Protein AF-A0A7S4AYR9-F1 (afdb_monomer_lite)

Organism: Chrysotila carterae (NCBI:txid13221)

InterPro domains:
  IPR005069 Nucleotide-diphospho-sugar transferase [PF03407] (6-85)

Sequence (115 aa):
PAHQTLWLVRQIYFGRLAALGYNPMLLDADVVLFANPFKMISSELPDYQAYLLNDVTAGNLQINGGTLYLRNADPNGPVVGIWKELERRVFDLLDPHRPFPTKTSGRTRGRPAVG

Secondary structure (DSSP, 8-state):
-HHHHHHHHHHHHHHHHHHTT---EEE-TT---SS-HHHHHHHH-TT-SEEEEE-TTS-TT-EEEEEEEE-S--TTSHHHHHHHHHHHHHHHHH-TTSPP---------PPPPP-

Foldseek 3Di:
DVVVVVLLVVLLVQLVCVLVQDWDWAADPPDDDPDDVVVCCCPPPNPDQKDFDDDVPVHPPHTDSRTITGDRAHSPDPVSVVSVVSNVVVVLCVPPPHPDDDPPPPPPPDDDDDD

Structure (mmCIF, N/CA/C/O backbone):
data_AF-A0A7S4AYR9-F1
#
_entry.id   AF-A0A7S4AYR9-F1
#
loop_
_atom_site.group_PDB
_atom_site.id
_atom_site.type_symbol
_atom_site.label_atom_id
_atom_site.label_alt_id
_atom_site.label_comp_id
_atom_site.label_asym_id
_atom_site.label_entity_id
_atom_site.label_seq_id
_atom_site.pdbx_PDB_ins_code
_atom_site.Cartn_x
_atom_site.Cartn_y
_atom_site.Cartn_z
_atom_site.occupancy
_atom_site.B_iso_or_equiv
_atom_site.auth_seq_id
_atom_site.auth_comp_id
_atom_site.auth_asym_id
_atom_site.auth_atom_id
_atom_site.pdbx_PDB_model_num
ATOM 1 N N . PRO A 1 1 ? 14.307 -9.376 -14.166 1.00 63.22 1 PRO A N 1
ATOM 2 C CA . PRO A 1 1 ? 13.352 -8.732 -15.100 1.00 63.22 1 PRO A CA 1
ATOM 3 C C . PRO A 1 1 ? 11.888 -9.133 -14.847 1.00 63.22 1 PRO A C 1
ATOM 5 O O . PRO A 1 1 ? 11.156 -8.314 -14.315 1.00 63.22 1 PRO A O 1
ATOM 8 N N . ALA A 1 2 ? 11.466 -10.379 -15.117 1.00 72.00 2 ALA A N 1
ATOM 9 C CA . ALA A 1 2 ? 10.054 -10.778 -14.971 1.00 72.00 2 ALA A CA 1
ATOM 10 C C . ALA A 1 2 ? 9.525 -10.700 -13.523 1.00 72.00 2 ALA A C 1
ATOM 12 O O . ALA A 1 2 ? 8.427 -10.203 -13.292 1.00 72.00 2 ALA A O 1
ATOM 13 N N . HIS A 1 3 ? 10.329 -11.115 -12.535 1.00 75.75 3 HIS A N 1
ATOM 14 C CA . HIS A 1 3 ? 9.954 -11.039 -11.116 1.00 75.75 3 HIS A CA 1
ATOM 15 C C . HIS A 1 3 ? 9.724 -9.590 -10.640 1.00 75.75 3 HIS A C 1
ATOM 17 O O . HIS A 1 3 ? 8.777 -9.320 -9.910 1.00 75.75 3 HIS A O 1
ATOM 23 N N . GLN A 1 4 ? 10.551 -8.644 -11.102 1.00 79.44 4 GLN A N 1
ATOM 24 C CA . GLN A 1 4 ? 10.412 -7.214 -10.804 1.00 79.44 4 GLN A CA 1
ATOM 25 C C . GLN A 1 4 ? 9.138 -6.642 -11.426 1.00 79.44 4 GLN A C 1
ATOM 27 O O . GLN A 1 4 ? 8.417 -5.897 -10.772 1.00 79.44 4 GLN A O 1
ATOM 32 N N . THR A 1 5 ? 8.822 -7.026 -12.665 1.00 81.75 5 THR A N 1
ATOM 33 C CA . THR A 1 5 ? 7.584 -6.604 -13.330 1.00 81.75 5 THR A CA 1
ATOM 34 C C . THR A 1 5 ? 6.350 -7.107 -12.586 1.00 81.75 5 THR A C 1
ATOM 36 O O . THR A 1 5 ? 5.440 -6.323 -12.330 1.00 81.75 5 THR A O 1
ATOM 39 N N . LEU A 1 6 ? 6.328 -8.379 -12.177 1.00 84.94 6 LEU A N 1
ATOM 40 C CA . LEU A 1 6 ? 5.219 -8.940 -11.397 1.00 84.94 6 LEU A CA 1
ATOM 41 C C . LEU A 1 6 ? 5.057 -8.238 -10.044 1.00 84.94 6 LEU A C 1
ATOM 43 O O . LEU A 1 6 ? 3.933 -7.938 -9.640 1.00 84.94 6 LEU A O 1
ATOM 47 N N . TRP A 1 7 ? 6.170 -7.916 -9.380 1.00 87.06 7 TRP A N 1
ATOM 48 C CA . TRP A 1 7 ? 6.151 -7.146 -8.140 1.00 87.06 7 TRP A CA 1
ATOM 49 C C . TRP A 1 7 ? 5.524 -5.758 -8.339 1.00 87.06 7 TRP A C 1
ATOM 51 O O . TRP A 1 7 ? 4.644 -5.370 -7.572 1.00 87.06 7 TRP A O 1
ATOM 61 N N . LEU A 1 8 ? 5.897 -5.037 -9.402 1.00 89.06 8 LEU A N 1
ATOM 62 C CA . LEU A 1 8 ? 5.323 -3.721 -9.714 1.00 89.06 8 LEU A CA 1
ATOM 63 C C . LEU A 1 8 ? 3.829 -3.802 -10.044 1.00 89.06 8 LEU A C 1
ATOM 65 O O . LEU A 1 8 ? 3.043 -3.017 -9.517 1.00 89.06 8 LEU A O 1
ATOM 69 N N . VAL A 1 9 ? 3.424 -4.774 -10.868 1.00 89.62 9 VAL A N 1
ATOM 70 C CA . VAL A 1 9 ? 2.011 -5.001 -11.210 1.00 89.62 9 VAL A CA 1
ATOM 7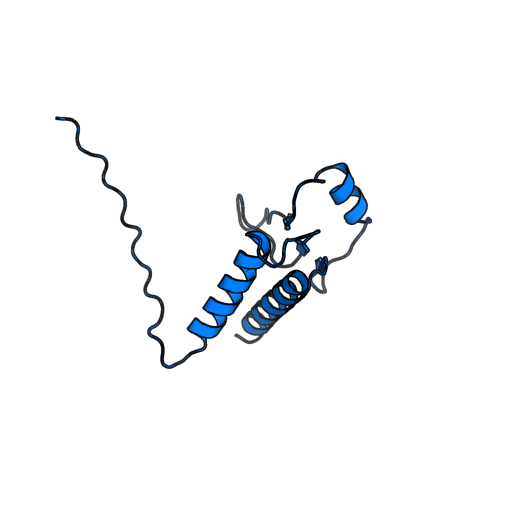1 C C . VAL A 1 9 ? 1.191 -5.243 -9.946 1.00 89.62 9 VAL A C 1
ATOM 73 O O . VAL A 1 9 ? 0.143 -4.627 -9.764 1.00 89.62 9 VAL A O 1
ATOM 76 N N . ARG A 1 10 ? 1.690 -6.075 -9.029 1.00 92.50 10 ARG A N 1
ATOM 77 C CA . ARG A 1 10 ? 1.039 -6.327 -7.741 1.00 92.50 10 ARG A CA 1
ATOM 78 C C . ARG A 1 10 ? 0.846 -5.044 -6.926 1.00 92.50 10 ARG A C 1
ATOM 80 O O . ARG A 1 10 ? -0.246 -4.832 -6.401 1.00 92.50 10 ARG A O 1
ATOM 87 N N . GLN A 1 11 ? 1.864 -4.184 -6.843 1.00 93.06 11 GLN A N 1
ATOM 88 C CA . GLN A 1 11 ? 1.749 -2.899 -6.139 1.00 93.06 11 GLN A CA 1
ATOM 89 C C . GLN A 1 11 ? 0.690 -1.991 -6.779 1.00 93.06 11 GLN A C 1
ATOM 91 O O . GLN A 1 11 ? -0.103 -1.378 -6.067 1.00 93.06 11 GLN A O 1
ATOM 96 N N . ILE A 1 12 ? 0.619 -1.953 -8.112 1.00 94.06 12 ILE A N 1
ATOM 97 C CA . ILE A 1 12 ? -0.406 -1.189 -8.838 1.00 94.06 12 ILE A CA 1
ATOM 98 C C . ILE A 1 12 ? -1.812 -1.710 -8.506 1.00 94.06 12 ILE A C 1
ATOM 100 O O . ILE A 1 12 ? -2.695 -0.923 -8.164 1.00 94.06 12 ILE A O 1
ATOM 104 N N . TYR A 1 13 ? -2.029 -3.028 -8.543 1.00 95.19 13 TYR A N 1
ATOM 105 C CA . TYR A 1 13 ? -3.323 -3.623 -8.186 1.00 95.19 13 TYR A CA 1
ATOM 106 C C . TYR A 1 13 ? -3.738 -3.299 -6.748 1.00 95.19 13 TYR A C 1
ATOM 108 O O . TYR A 1 13 ? -4.882 -2.915 -6.511 1.00 95.19 13 TYR A O 1
ATOM 116 N N . PHE A 1 14 ? -2.807 -3.400 -5.800 1.00 96.38 14 PHE A N 1
ATOM 117 C CA . PHE A 1 14 ? -3.044 -3.043 -4.403 1.00 96.38 14 PHE A CA 1
ATOM 118 C C . PHE A 1 14 ? -3.485 -1.580 -4.245 1.00 96.38 14 PHE A C 1
ATOM 120 O O . PHE A 1 14 ? -4.500 -1.299 -3.607 1.00 96.38 14 PHE A O 1
ATOM 127 N N . GLY A 1 15 ? -2.777 -0.659 -4.904 1.00 96.00 15 GLY A N 1
ATOM 128 C CA . GLY A 1 15 ? -3.127 0.760 -4.931 1.00 96.00 15 GLY A CA 1
ATOM 129 C C . GLY A 1 15 ? -4.506 1.036 -5.528 1.00 96.00 15 GLY A C 1
ATOM 130 O O . GLY A 1 15 ? -5.280 1.815 -4.972 1.00 96.00 15 GLY A O 1
ATOM 131 N N . ARG A 1 16 ? -4.850 0.360 -6.631 1.00 96.19 16 ARG A N 1
ATOM 132 C CA . ARG A 1 16 ? -6.163 0.485 -7.284 1.00 96.19 16 ARG A CA 1
ATOM 133 C C . ARG A 1 16 ? -7.304 -0.025 -6.405 1.00 96.19 16 ARG A C 1
ATOM 135 O O . ARG A 1 16 ? -8.353 0.608 -6.373 1.00 96.19 16 ARG A O 1
ATOM 142 N N . LEU A 1 17 ? -7.108 -1.116 -5.661 1.00 97.75 17 LEU A N 1
ATOM 143 C CA . LEU A 1 17 ? -8.106 -1.599 -4.697 1.00 97.75 17 LEU A CA 1
ATOM 144 C C . LEU A 1 17 ? -8.375 -0.556 -3.607 1.00 97.75 17 LEU A C 1
ATOM 146 O O . LEU A 1 17 ? -9.533 -0.262 -3.317 1.00 97.75 17 LEU A O 1
ATOM 150 N N . ALA A 1 18 ? -7.327 0.059 -3.057 1.00 97.31 18 ALA A N 1
ATOM 151 C CA . ALA A 1 18 ? -7.492 1.138 -2.086 1.00 97.31 18 ALA A CA 1
ATOM 152 C C . ALA A 1 18 ? -8.176 2.373 -2.700 1.00 97.31 18 ALA A C 1
ATOM 154 O O . ALA A 1 18 ? -9.059 2.962 -2.085 1.00 97.31 18 ALA A O 1
ATOM 155 N N . ALA A 1 19 ? -7.846 2.729 -3.947 1.00 96.50 19 ALA A N 1
ATOM 156 C CA . ALA A 1 19 ? -8.510 3.819 -4.666 1.00 96.50 19 ALA A CA 1
ATOM 157 C C . ALA A 1 19 ? -10.006 3.558 -4.935 1.00 96.50 19 ALA A C 1
ATOM 159 O O . ALA A 1 19 ? -10.769 4.508 -5.090 1.00 96.50 19 ALA A O 1
ATOM 160 N N . LEU A 1 20 ? -10.432 2.293 -4.966 1.00 96.75 20 LEU A N 1
ATOM 161 C CA . LEU A 1 20 ? -11.840 1.890 -5.047 1.00 96.75 20 LEU A CA 1
ATOM 162 C C . LEU A 1 20 ? -12.544 1.865 -3.676 1.00 96.75 20 LEU A C 1
ATOM 164 O O . LEU A 1 20 ? -13.722 1.527 -3.609 1.00 96.75 20 LEU A O 1
ATOM 168 N N . GLY A 1 21 ? -11.848 2.220 -2.591 1.00 95.31 21 GLY A N 1
ATOM 169 C CA . GLY A 1 21 ? -12.396 2.258 -1.233 1.00 95.31 21 GLY A CA 1
ATOM 170 C C . GLY A 1 21 ? -12.334 0.926 -0.480 1.00 95.31 21 GLY A C 1
ATOM 171 O O . GLY A 1 21 ? -12.946 0.801 0.579 1.00 95.31 21 GLY A O 1
ATOM 172 N N . TYR A 1 22 ? -11.610 -0.072 -0.995 1.00 97.50 22 TYR A N 1
ATOM 173 C CA . TYR A 1 22 ? -11.356 -1.308 -0.252 1.00 97.50 22 TYR A CA 1
ATOM 174 C C . TYR A 1 22 ? -10.240 -1.124 0.788 1.00 97.50 22 TYR A C 1
ATOM 176 O O . TYR A 1 22 ? -9.416 -0.216 0.688 1.00 97.50 22 TYR A O 1
ATOM 184 N N . ASN A 1 23 ? -10.172 -2.061 1.741 1.00 96.31 23 ASN A N 1
ATOM 185 C CA . ASN A 1 23 ? -9.094 -2.182 2.727 1.00 96.31 23 ASN A CA 1
ATOM 186 C C . ASN A 1 23 ? -8.169 -3.360 2.365 1.00 96.31 23 ASN A C 1
ATOM 188 O O . ASN A 1 23 ? -8.280 -4.430 2.975 1.00 96.31 23 ASN A O 1
ATOM 192 N N . PRO A 1 24 ? -7.328 -3.247 1.318 1.00 96.88 24 PRO A N 1
ATOM 193 C CA . PRO A 1 24 ? -6.546 -4.376 0.841 1.00 96.88 24 PRO A CA 1
ATOM 194 C C . PRO A 1 24 ? -5.428 -4.747 1.820 1.00 96.88 24 PRO A C 1
ATOM 196 O O . PRO A 1 24 ? -4.721 -3.882 2.342 1.00 96.88 24 PRO A O 1
ATOM 199 N N . MET A 1 25 ? -5.224 -6.054 1.997 1.00 95.31 25 MET A N 1
ATOM 200 C CA . MET A 1 25 ? -4.023 -6.638 2.594 1.00 95.31 25 MET A CA 1
ATOM 201 C C . MET A 1 25 ? -3.266 -7.412 1.515 1.00 95.31 25 MET A C 1
ATOM 203 O O . MET A 1 25 ? -3.846 -8.240 0.815 1.00 95.31 25 MET A O 1
ATOM 207 N N . LEU A 1 26 ? -1.976 -7.127 1.383 1.00 95.19 26 LEU A N 1
ATOM 208 C CA . LEU A 1 26 ? -1.051 -7.812 0.491 1.00 95.19 26 LEU A CA 1
ATOM 209 C C . LEU A 1 26 ? -0.122 -8.676 1.331 1.00 95.19 26 LEU A C 1
ATOM 211 O O . LEU A 1 26 ? 0.498 -8.173 2.268 1.00 95.19 26 LEU A O 1
ATOM 215 N N . LEU A 1 27 ? -0.021 -9.948 0.953 1.00 93.75 27 LEU A N 1
ATOM 216 C CA . LEU A 1 27 ? 0.886 -10.934 1.527 1.00 93.75 27 LEU A CA 1
ATOM 217 C C . LEU A 1 27 ? 1.614 -11.640 0.380 1.00 93.75 27 LEU A C 1
ATOM 219 O O . LEU A 1 27 ? 0.982 -11.997 -0.620 1.00 93.75 27 LEU A O 1
ATOM 223 N N . ASP A 1 28 ? 2.922 -11.828 0.512 1.00 91.75 28 ASP A N 1
ATOM 224 C CA . ASP A 1 28 ? 3.665 -12.725 -0.370 1.00 91.75 28 ASP A CA 1
ATOM 225 C C . ASP A 1 28 ? 3.221 -14.181 -0.152 1.00 91.75 28 ASP A C 1
ATOM 227 O O . ASP A 1 28 ? 2.663 -14.547 0.883 1.00 91.75 28 ASP A O 1
ATOM 231 N N . ALA A 1 29 ? 3.435 -15.025 -1.163 1.00 90.88 29 ALA A N 1
ATOM 232 C CA . ALA A 1 29 ? 2.991 -16.421 -1.139 1.00 90.88 29 ALA A CA 1
ATOM 233 C C . ALA A 1 29 ? 3.738 -17.284 -0.104 1.00 90.88 29 ALA A C 1
ATOM 235 O O . ALA A 1 29 ? 3.287 -18.378 0.227 1.00 90.88 29 ALA A O 1
ATOM 236 N N . ASP A 1 30 ? 4.875 -16.801 0.386 1.00 92.06 30 ASP A N 1
ATOM 237 C CA . ASP A 1 30 ? 5.700 -17.401 1.432 1.00 92.06 30 ASP A CA 1
ATOM 238 C C . ASP A 1 30 ? 5.395 -16.843 2.836 1.00 92.06 30 ASP A C 1
ATOM 240 O O . ASP A 1 30 ? 6.050 -17.220 3.809 1.00 92.06 30 ASP A O 1
ATOM 244 N N . VAL A 1 31 ? 4.374 -15.990 2.975 1.00 92.12 31 VAL A N 1
ATOM 245 C CA . VAL A 1 31 ? 3.921 -15.489 4.275 1.00 92.12 31 VAL A CA 1
ATOM 246 C C . VAL A 1 31 ? 2.968 -16.481 4.934 1.00 92.12 31 VAL A C 1
ATOM 248 O O . VAL A 1 31 ? 1.980 -16.926 4.350 1.00 92.12 31 VAL A O 1
ATOM 251 N N . VAL A 1 32 ? 3.220 -16.759 6.213 1.00 93.38 32 VAL A N 1
ATOM 252 C CA . VAL A 1 32 ? 2.333 -17.543 7.078 1.00 93.38 32 VAL A CA 1
ATOM 253 C C . VAL A 1 32 ? 1.836 -16.663 8.220 1.00 93.38 32 VAL A C 1
ATOM 255 O O . VAL A 1 32 ? 2.624 -16.050 8.940 1.00 93.38 32 VAL A O 1
ATOM 258 N N . LEU A 1 33 ? 0.516 -16.608 8.406 1.00 90.81 33 LEU A N 1
ATOM 259 C CA . LEU A 1 33 ? -0.111 -15.885 9.510 1.00 90.81 33 LEU A CA 1
ATOM 260 C C . LEU A 1 33 ? -0.337 -16.822 10.699 1.00 90.81 33 LEU A C 1
ATOM 262 O O . LEU A 1 33 ? -1.136 -17.751 10.623 1.00 90.81 33 LEU A O 1
ATOM 266 N N . PHE A 1 34 ? 0.325 -16.540 11.819 1.00 92.69 34 PHE A N 1
ATOM 267 C CA . PHE A 1 34 ? 0.139 -17.286 13.073 1.00 92.69 34 PHE A CA 1
ATOM 268 C C . PHE A 1 34 ? -0.960 -16.705 13.971 1.00 92.69 34 PHE A C 1
ATOM 270 O O . PHE A 1 34 ? -1.436 -17.368 14.889 1.00 92.69 34 PHE A O 1
ATOM 277 N N . ALA A 1 35 ? -1.363 -15.460 13.723 1.00 89.75 35 ALA A N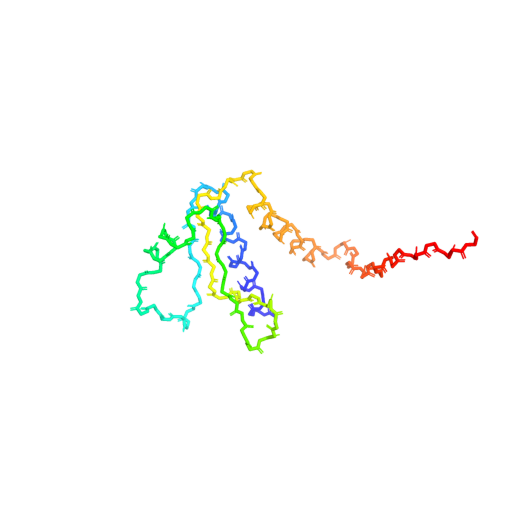 1
ATOM 278 C CA . ALA A 1 35 ? -2.378 -14.749 14.487 1.00 89.75 35 ALA A CA 1
ATOM 279 C C . ALA A 1 35 ? -3.186 -13.833 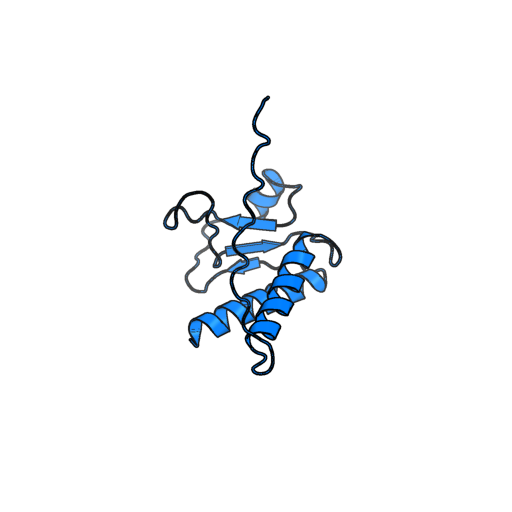13.566 1.00 89.75 35 ALA A C 1
ATOM 281 O O . ALA A 1 35 ? -2.733 -13.484 12.478 1.00 89.75 35 ALA A O 1
ATOM 282 N N . ASN A 1 36 ? -4.373 -13.417 14.016 1.00 90.19 36 ASN A N 1
ATOM 283 C CA . ASN A 1 36 ? -5.183 -12.439 13.296 1.00 90.19 36 ASN A CA 1
ATOM 284 C C . ASN A 1 36 ? -4.537 -11.038 13.398 1.00 90.19 36 ASN A C 1
ATOM 286 O O . ASN A 1 36 ? -4.596 -10.433 14.476 1.00 90.19 36 ASN A O 1
ATOM 290 N N . PRO A 1 37 ? -3.974 -10.487 12.303 1.00 89.25 37 PRO A N 1
ATOM 291 C CA . PRO A 1 37 ? -3.273 -9.205 12.348 1.00 89.25 37 PRO A CA 1
ATOM 292 C C . PRO A 1 37 ? -4.229 -8.026 12.578 1.00 89.25 37 PRO A C 1
ATOM 294 O O . PRO A 1 37 ? -3.841 -7.018 13.166 1.00 89.25 37 PRO A O 1
ATOM 297 N N . PHE A 1 38 ? -5.498 -8.150 12.174 1.00 91.19 38 PHE A N 1
ATOM 298 C CA . PHE A 1 38 ? -6.465 -7.054 12.237 1.00 91.19 38 PHE A CA 1
ATOM 299 C C . PHE A 1 38 ? -6.816 -6.662 13.670 1.00 91.19 38 PHE A C 1
ATOM 301 O O . PHE A 1 38 ? -7.038 -5.483 13.937 1.00 91.19 38 PHE A O 1
ATOM 308 N N . LYS A 1 39 ? -6.818 -7.627 14.600 1.00 89.75 39 LYS A N 1
ATOM 309 C CA . LYS A 1 39 ? -7.090 -7.357 16.017 1.00 89.75 39 LYS A CA 1
ATOM 310 C C . LYS A 1 39 ? -6.029 -6.426 16.601 1.00 89.75 39 LYS A C 1
ATOM 312 O O . LYS A 1 39 ? -6.383 -5.381 17.135 1.00 89.75 39 LYS A O 1
ATOM 317 N N . MET A 1 40 ? -4.756 -6.773 16.416 1.00 86.12 40 MET A N 1
ATOM 318 C CA . MET A 1 40 ? -3.617 -5.971 16.875 1.00 86.12 40 MET A CA 1
ATOM 319 C C . MET A 1 40 ? -3.615 -4.581 16.235 1.00 86.12 40 MET A C 1
ATOM 321 O O . MET A 1 40 ? -3.466 -3.577 16.918 1.00 86.12 40 MET A O 1
ATOM 325 N N . ILE A 1 41 ? -3.844 -4.509 14.923 1.00 91.44 41 ILE A N 1
ATOM 326 C CA . ILE A 1 41 ? -3.905 -3.234 14.201 1.00 91.44 41 ILE A CA 1
ATOM 327 C C . ILE A 1 41 ? -5.016 -2.335 14.757 1.00 91.44 41 ILE A C 1
ATOM 329 O O . ILE A 1 41 ? -4.818 -1.135 14.936 1.00 91.44 41 ILE A O 1
ATOM 333 N N . SER A 1 42 ? -6.184 -2.910 15.045 1.00 90.12 42 SER A N 1
ATOM 334 C CA . SER A 1 42 ? -7.321 -2.149 15.557 1.00 90.12 42 SER A CA 1
ATOM 335 C C . SER A 1 42 ? -7.154 -1.656 16.994 1.00 90.12 42 SER A C 1
ATOM 337 O O . SER A 1 42 ? -7.723 -0.614 17.307 1.00 90.12 42 SER A O 1
ATOM 339 N N . SER A 1 43 ? -6.402 -2.369 17.841 1.00 90.62 43 SER A N 1
ATOM 340 C CA . SER A 1 43 ? -6.198 -1.992 19.243 1.00 90.62 43 SER A CA 1
ATOM 341 C C . SER A 1 43 ? -4.994 -1.079 19.440 1.00 90.62 43 SER A C 1
ATOM 343 O O . SER A 1 43 ? -5.105 -0.081 20.143 1.00 90.62 43 SER A O 1
ATOM 345 N N . GLU A 1 44 ? -3.866 -1.397 18.804 1.00 89.88 44 GLU A N 1
ATOM 346 C CA . GLU A 1 44 ? -2.586 -0.739 19.091 1.00 89.88 44 GLU A CA 1
ATOM 347 C C . GLU A 1 44 ? -2.312 0.459 18.180 1.00 89.88 44 GLU A C 1
ATOM 349 O O . GLU A 1 44 ? -1.585 1.375 18.551 1.00 89.88 44 GLU A O 1
ATOM 354 N N . LEU A 1 45 ? -2.858 0.446 16.961 1.00 90.38 45 LEU A N 1
ATOM 355 C CA . LEU A 1 45 ? -2.541 1.429 15.923 1.00 90.38 45 LEU A CA 1
ATOM 356 C C . LEU A 1 45 ? -3.811 1.907 15.188 1.00 90.38 45 LEU A C 1
ATOM 358 O O . LEU A 1 45 ? -3.862 1.839 13.955 1.00 90.38 45 LEU A O 1
ATOM 362 N N . PRO A 1 46 ? -4.858 2.368 15.899 1.00 90.06 46 PRO A N 1
ATOM 363 C CA . PRO A 1 46 ? -6.182 2.592 15.314 1.00 90.06 46 PRO A CA 1
ATOM 364 C C . PRO A 1 46 ? -6.235 3.711 14.265 1.00 90.06 46 PRO A C 1
ATOM 366 O O . PRO A 1 46 ? -7.019 3.596 13.323 1.00 90.06 46 PRO A O 1
ATOM 369 N N . ASP A 1 47 ? -5.397 4.741 14.401 1.00 92.38 47 ASP A N 1
ATOM 370 C CA . ASP A 1 47 ? -5.503 5.995 13.636 1.00 92.38 47 ASP A CA 1
ATOM 371 C C . ASP A 1 47 ? -4.619 6.042 12.379 1.00 92.38 47 ASP A C 1
ATOM 373 O O . ASP A 1 47 ? -4.545 7.058 11.685 1.00 92.38 47 ASP A O 1
ATOM 377 N N . TYR A 1 48 ? -3.941 4.939 12.060 1.00 93.69 48 TYR A N 1
ATOM 378 C CA . TYR A 1 48 ? -3.120 4.830 10.860 1.00 93.69 48 TYR A CA 1
ATOM 379 C C . TYR A 1 48 ? -3.929 4.281 9.681 1.00 93.69 48 TYR A C 1
ATOM 381 O O . TYR A 1 48 ? -4.783 3.410 9.820 1.00 93.69 48 TYR A O 1
ATOM 389 N N . GLN A 1 49 ? -3.624 4.772 8.480 1.00 95.12 49 GLN A N 1
ATOM 390 C CA . GLN A 1 49 ? -4.245 4.296 7.238 1.00 95.12 49 GLN A CA 1
ATOM 391 C C . GLN A 1 49 ? -3.355 3.325 6.454 1.00 95.12 49 GLN A C 1
ATOM 393 O O . GLN A 1 49 ? -3.846 2.632 5.565 1.00 95.12 49 GLN A O 1
ATOM 398 N N . ALA A 1 50 ? -2.058 3.270 6.768 1.00 94.81 50 ALA A N 1
ATOM 399 C CA . ALA A 1 50 ? -1.081 2.427 6.094 1.00 94.81 50 ALA A CA 1
ATOM 400 C C . ALA A 1 50 ? -0.209 1.692 7.111 1.00 94.81 50 ALA A C 1
ATOM 402 O O . ALA A 1 50 ? 0.371 2.308 8.004 1.00 94.81 50 ALA A O 1
ATOM 403 N N . TYR A 1 51 ? -0.096 0.379 6.934 1.00 94.06 51 TYR A N 1
ATOM 404 C CA . TYR A 1 51 ? 0.649 -0.515 7.808 1.00 94.06 51 TYR A CA 1
ATOM 405 C C . TYR A 1 51 ? 1.654 -1.296 6.973 1.00 94.06 51 TYR A C 1
ATOM 407 O O . TYR A 1 51 ? 1.289 -1.996 6.025 1.00 94.06 51 TYR A O 1
ATOM 415 N N . LEU A 1 52 ? 2.925 -1.148 7.334 1.00 91.44 52 LEU A N 1
ATOM 416 C CA . LEU A 1 52 ? 4.062 -1.785 6.688 1.00 91.44 52 LEU A CA 1
ATOM 417 C C . LEU A 1 52 ? 4.935 -2.412 7.770 1.00 91.44 52 LEU A C 1
ATOM 419 O O . LEU A 1 52 ? 5.045 -1.865 8.869 1.00 91.44 52 LEU A O 1
ATOM 423 N N . LEU A 1 53 ? 5.567 -3.540 7.458 1.00 89.12 53 LEU A N 1
ATOM 424 C CA . LEU A 1 53 ? 6.524 -4.163 8.367 1.00 89.12 53 LEU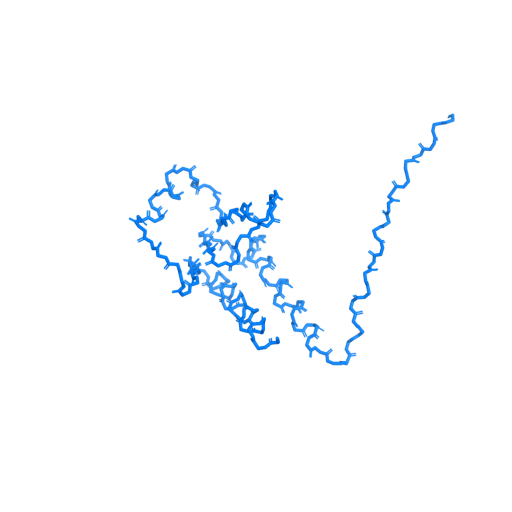 A CA 1
ATOM 425 C C . LEU A 1 53 ? 7.938 -3.671 8.068 1.00 89.12 53 LEU A C 1
ATOM 427 O O . LEU A 1 53 ? 8.341 -3.583 6.908 1.00 89.12 53 LEU A O 1
ATOM 431 N N . ASN A 1 54 ? 8.688 -3.358 9.124 1.00 87.06 54 ASN A N 1
ATOM 432 C CA . ASN A 1 54 ? 10.098 -3.007 9.011 1.00 87.06 54 ASN A CA 1
ATOM 433 C C . ASN A 1 54 ? 10.917 -4.244 8.608 1.00 87.06 54 ASN A C 1
ATOM 435 O O . ASN A 1 54 ? 10.799 -5.300 9.229 1.00 87.06 54 ASN A O 1
ATOM 439 N N . ASP A 1 55 ? 11.771 -4.095 7.602 1.00 85.31 55 ASP A N 1
ATOM 440 C CA . ASP A 1 55 ? 12.735 -5.103 7.180 1.00 85.31 55 ASP A CA 1
ATOM 441 C C . ASP A 1 55 ? 14.056 -4.904 7.929 1.00 85.31 55 ASP A C 1
ATOM 443 O O . ASP A 1 55 ? 14.924 -4.129 7.531 1.00 85.31 55 ASP A O 1
ATOM 447 N N . VAL A 1 56 ? 14.213 -5.639 9.030 1.00 82.50 56 VAL A N 1
ATOM 448 C CA . VAL A 1 56 ? 15.426 -5.600 9.862 1.00 82.50 56 VAL A CA 1
ATOM 449 C C . VAL A 1 56 ? 16.660 -6.188 9.170 1.00 82.50 56 VAL A C 1
ATOM 451 O O . VAL A 1 56 ? 17.773 -5.984 9.650 1.00 82.50 56 VAL A O 1
ATOM 454 N N . THR A 1 57 ? 16.491 -6.903 8.054 1.00 82.69 57 THR A N 1
ATOM 455 C CA . THR A 1 57 ? 17.599 -7.508 7.298 1.00 82.69 57 THR A CA 1
ATOM 456 C C . THR A 1 57 ? 18.170 -6.563 6.242 1.00 82.69 57 THR A C 1
ATOM 458 O O . THR A 1 57 ? 19.347 -6.666 5.899 1.00 82.69 57 THR A O 1
ATOM 461 N N . ALA A 1 58 ? 17.372 -5.597 5.777 1.00 77.31 58 ALA A N 1
ATOM 462 C CA . ALA A 1 58 ? 17.771 -4.590 4.793 1.00 77.31 58 ALA A CA 1
ATOM 463 C C . ALA A 1 58 ? 18.335 -3.294 5.421 1.00 77.31 58 ALA A C 1
ATOM 465 O O . ALA A 1 58 ? 18.795 -2.403 4.702 1.00 77.31 58 ALA A O 1
ATOM 466 N N . GLY A 1 59 ? 18.330 -3.186 6.754 1.00 73.44 59 GLY A N 1
ATOM 467 C CA . GLY A 1 59 ? 18.857 -2.052 7.519 1.00 73.44 59 GLY A CA 1
ATOM 468 C C . GLY A 1 59 ? 17.775 -1.237 8.233 1.00 73.44 59 GLY A C 1
ATOM 469 O O . GLY A 1 59 ? 16.600 -1.590 8.250 1.00 73.44 59 GLY A O 1
ATOM 470 N N . ASN A 1 60 ? 18.171 -0.125 8.857 1.00 69.38 60 ASN A N 1
ATOM 471 C CA . ASN A 1 60 ? 17.233 0.704 9.616 1.00 69.38 60 ASN A CA 1
ATOM 472 C C . ASN A 1 60 ? 16.232 1.408 8.688 1.00 69.38 60 ASN A C 1
ATOM 474 O O . ASN A 1 60 ? 16.633 2.040 7.711 1.00 69.38 60 ASN A O 1
ATOM 478 N N . LEU A 1 61 ? 14.947 1.362 9.063 1.00 72.19 61 LEU A N 1
ATOM 479 C CA . LEU A 1 61 ? 13.828 2.036 8.388 1.00 72.19 61 LEU A CA 1
ATOM 480 C C . LEU A 1 61 ? 13.517 1.521 6.973 1.00 72.19 61 LEU A C 1
ATOM 482 O O . LEU A 1 61 ? 12.845 2.212 6.205 1.00 72.19 61 LEU A O 1
ATOM 486 N N . GLN A 1 62 ? 13.987 0.326 6.615 1.00 84.00 62 GLN A N 1
ATOM 487 C CA . GLN A 1 62 ? 13.556 -0.330 5.384 1.00 84.00 62 GLN A CA 1
ATOM 488 C C . GLN A 1 62 ? 12.203 -1.001 5.591 1.00 84.00 62 GLN A C 1
ATOM 490 O O . GLN A 1 62 ? 11.894 -1.486 6.674 1.00 84.00 62 GLN A O 1
ATOM 495 N N . ILE A 1 63 ? 11.385 -1.034 4.545 1.00 87.38 63 ILE A N 1
ATOM 496 C CA . ILE A 1 63 ? 10.062 -1.660 4.579 1.00 87.38 63 ILE A CA 1
ATOM 497 C C . ILE A 1 63 ? 10.077 -2.963 3.786 1.00 87.38 63 ILE A C 1
ATOM 499 O O . ILE A 1 63 ? 10.624 -3.026 2.684 1.00 87.38 63 ILE A O 1
ATOM 503 N N . ASN A 1 64 ? 9.433 -3.997 4.319 1.00 86.62 64 ASN A N 1
ATOM 504 C CA . ASN A 1 64 ? 9.215 -5.234 3.588 1.00 86.62 64 ASN A CA 1
ATOM 505 C C . ASN A 1 64 ? 8.035 -5.055 2.616 1.00 86.62 64 ASN A C 1
ATOM 507 O O . ASN A 1 64 ? 6.900 -4.807 3.021 1.00 86.62 64 ASN A O 1
ATOM 511 N N . GLY A 1 65 ? 8.296 -5.193 1.314 1.00 84.00 65 GLY A N 1
ATOM 512 C CA . GLY A 1 65 ? 7.277 -5.060 0.263 1.00 84.00 65 GLY A CA 1
ATOM 513 C C . GLY A 1 65 ? 6.367 -6.283 0.077 1.00 84.00 65 GLY A C 1
ATOM 514 O O . GLY A 1 65 ? 5.555 -6.293 -0.857 1.00 84.00 65 GLY A O 1
ATOM 515 N N . GLY A 1 66 ? 6.540 -7.310 0.909 1.00 87.94 66 GLY A N 1
ATOM 516 C CA . GLY A 1 66 ? 5.779 -8.557 0.923 1.00 87.94 66 GLY A CA 1
ATOM 517 C C . GLY A 1 66 ? 4.667 -8.600 1.967 1.00 87.94 66 GLY A C 1
ATOM 518 O O . GLY A 1 66 ? 3.883 -9.542 1.984 1.00 87.94 66 GLY A O 1
ATOM 519 N N . THR A 1 67 ? 4.557 -7.592 2.836 1.00 91.69 67 THR A N 1
ATOM 520 C CA . THR A 1 67 ? 3.428 -7.446 3.767 1.00 91.69 67 THR A CA 1
ATOM 521 C C . THR A 1 67 ? 3.008 -5.987 3.875 1.00 91.69 67 THR A C 1
ATOM 523 O O . THR A 1 67 ? 3.756 -5.148 4.378 1.00 91.69 67 THR A O 1
ATOM 526 N N . LEU A 1 68 ? 1.796 -5.682 3.406 1.00 94.81 68 LEU A N 1
ATOM 527 C CA . LEU A 1 68 ? 1.225 -4.333 3.409 1.00 94.81 68 LEU A CA 1
ATOM 528 C C . LEU A 1 68 ? -0.265 -4.402 3.740 1.00 94.81 68 LEU A C 1
ATOM 530 O O . LEU A 1 68 ? -0.968 -5.301 3.278 1.00 94.81 68 LEU A O 1
ATOM 534 N N . TYR A 1 69 ? -0.775 -3.424 4.479 1.00 95.88 69 TYR A N 1
ATOM 535 C CA . TYR A 1 69 ? -2.210 -3.272 4.700 1.00 95.88 69 TYR A CA 1
ATOM 536 C C . TYR A 1 69 ? -2.610 -1.802 4.648 1.00 95.88 69 TYR A C 1
ATOM 538 O O . TYR A 1 69 ? -1.968 -0.961 5.278 1.00 95.88 69 TYR A O 1
ATOM 546 N N . LEU A 1 70 ? -3.672 -1.499 3.901 1.00 96.31 70 LEU A N 1
ATOM 547 C CA . LEU A 1 70 ? -4.301 -0.181 3.892 1.00 96.31 70 LEU A CA 1
ATOM 548 C C . LEU A 1 70 ? -5.682 -0.276 4.530 1.00 96.31 70 LEU A C 1
ATOM 550 O O . LEU A 1 70 ? -6.492 -1.121 4.150 1.00 96.31 70 LEU A O 1
ATOM 554 N N . ARG A 1 71 ? -5.950 0.603 5.497 1.00 95.69 71 ARG A N 1
ATOM 555 C CA . ARG A 1 71 ? -7.205 0.644 6.252 1.00 95.69 71 ARG A CA 1
ATOM 556 C C . ARG A 1 71 ? -7.858 2.000 6.103 1.00 95.69 71 ARG A C 1
ATOM 558 O O . ARG A 1 71 ? -7.258 3.005 6.470 1.00 95.69 71 ARG A O 1
ATOM 565 N N . ASN A 1 72 ? -9.106 2.010 5.648 1.00 95.69 72 ASN A N 1
ATOM 566 C CA . ASN A 1 72 ? -9.934 3.202 5.500 1.00 95.69 72 ASN A CA 1
ATOM 567 C C . ASN A 1 72 ? -9.151 4.349 4.842 1.00 95.69 72 ASN A C 1
ATOM 569 O O . ASN A 1 72 ? -9.231 5.500 5.274 1.00 95.69 72 ASN A O 1
ATOM 573 N N . ALA A 1 73 ? -8.316 4.008 3.856 1.00 96.31 73 ALA A N 1
ATOM 574 C CA . ALA A 1 73 ? -7.493 4.976 3.162 1.00 96.31 73 ALA A CA 1
ATOM 575 C C . ALA A 1 73 ? -8.408 5.805 2.261 1.00 96.31 73 ALA A C 1
ATOM 577 O O . ALA A 1 73 ? -9.119 5.253 1.425 1.00 96.31 73 ALA A O 1
ATOM 578 N N . ASP A 1 74 ? -8.404 7.124 2.448 1.00 95.88 74 ASP A N 1
ATOM 579 C CA . ASP A 1 74 ? -9.178 8.024 1.596 1.00 95.88 74 ASP A CA 1
ATOM 580 C C . ASP A 1 74 ? -8.691 7.875 0.137 1.00 95.88 74 ASP A C 1
ATOM 582 O O . ASP A 1 74 ? -7.495 8.067 -0.116 1.00 95.88 74 ASP A O 1
ATOM 586 N N . PRO A 1 75 ? -9.577 7.559 -0.832 1.00 94.88 75 PRO A N 1
ATOM 587 C CA . PRO A 1 75 ? -9.237 7.480 -2.255 1.00 94.88 75 PRO A CA 1
ATOM 588 C C . PRO A 1 75 ? -8.522 8.718 -2.817 1.00 94.88 75 PRO A C 1
ATOM 590 O O . PRO A 1 75 ? -7.756 8.614 -3.787 1.00 94.88 75 PRO A O 1
ATOM 593 N N . ASN A 1 76 ? -8.761 9.887 -2.224 1.00 94.38 76 ASN A N 1
ATOM 594 C CA . ASN A 1 76 ? -8.133 11.165 -2.567 1.00 94.38 76 ASN A CA 1
ATOM 595 C C . ASN A 1 76 ? -7.079 11.606 -1.541 1.00 94.38 76 ASN A C 1
ATOM 597 O O . ASN A 1 76 ? -6.457 12.655 -1.703 1.00 94.38 76 ASN A O 1
ATOM 601 N N . GLY A 1 77 ? -6.860 10.797 -0.507 1.00 96.06 77 GLY A N 1
ATOM 602 C CA . GLY A 1 77 ? -5.910 11.057 0.554 1.00 96.06 77 GLY A CA 1
ATOM 603 C C . GLY A 1 77 ? -4.458 10.767 0.169 1.00 96.06 77 GLY A C 1
ATOM 604 O O . GLY A 1 77 ? -4.162 10.146 -0.861 1.00 96.06 77 GLY A O 1
ATOM 605 N N . PRO A 1 78 ? -3.519 11.175 1.038 1.00 96.25 78 PRO A N 1
ATOM 606 C CA . PRO A 1 78 ? -2.087 11.067 0.775 1.00 96.25 78 PRO A CA 1
ATOM 607 C C . PRO A 1 78 ? -1.612 9.617 0.643 1.00 96.25 78 PRO A C 1
ATOM 609 O O . PRO A 1 78 ? -0.728 9.342 -0.162 1.00 96.25 78 PRO A O 1
ATOM 612 N N . VAL A 1 79 ? -2.220 8.680 1.381 1.00 95.56 79 VAL A N 1
ATOM 613 C CA . VAL A 1 79 ? -1.865 7.255 1.321 1.00 95.56 79 VAL A CA 1
ATOM 614 C C . VAL A 1 79 ? -2.112 6.697 -0.076 1.00 95.56 79 VAL A C 1
ATOM 616 O O . VAL A 1 79 ? -1.176 6.221 -0.706 1.00 95.56 79 VAL A O 1
ATOM 619 N N . VAL A 1 80 ? -3.329 6.821 -0.613 1.00 96.75 80 VAL A N 1
ATOM 620 C CA . VAL A 1 80 ? -3.638 6.358 -1.978 1.00 96.75 80 VAL A CA 1
ATOM 621 C C . VAL A 1 80 ? -2.840 7.146 -3.024 1.00 96.75 80 VAL A C 1
ATOM 623 O O . VAL A 1 80 ? -2.413 6.582 -4.034 1.00 96.75 80 VAL A O 1
ATOM 626 N N . GLY A 1 81 ? -2.562 8.428 -2.762 1.00 97.06 81 GLY A N 1
ATOM 627 C CA . GLY A 1 81 ? -1.694 9.267 -3.592 1.00 97.06 81 GLY A CA 1
ATOM 628 C C . GLY A 1 81 ? -0.300 8.675 -3.838 1.00 97.06 81 GLY A C 1
ATOM 629 O O . GLY A 1 81 ? 0.203 8.769 -4.958 1.00 97.06 81 GLY A O 1
ATOM 630 N N . ILE A 1 82 ? 0.295 8.000 -2.848 1.00 95.25 82 ILE A N 1
ATOM 631 C CA . ILE A 1 82 ? 1.603 7.336 -2.998 1.00 95.25 82 ILE A CA 1
ATOM 632 C C . ILE A 1 82 ? 1.544 6.244 -4.072 1.00 95.25 82 ILE A C 1
ATOM 634 O O . ILE A 1 82 ? 2.415 6.191 -4.941 1.00 95.25 82 ILE A O 1
ATOM 638 N N . TRP A 1 83 ? 0.512 5.396 -4.055 1.00 95.12 83 TRP A N 1
ATOM 639 C CA . TRP A 1 83 ? 0.374 4.330 -5.052 1.00 95.12 83 TRP A CA 1
ATOM 640 C C . TRP A 1 83 ? 0.012 4.861 -6.437 1.00 95.12 83 TRP A C 1
ATOM 642 O O . TRP A 1 83 ? 0.526 4.342 -7.426 1.00 95.12 83 TRP A O 1
ATOM 652 N N . LYS A 1 84 ? -0.799 5.924 -6.522 1.00 94.44 84 LYS A N 1
ATOM 653 C CA . LYS A 1 84 ? -1.068 6.619 -7.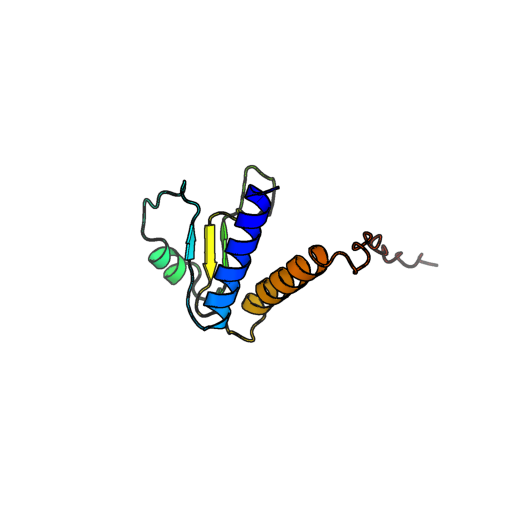794 1.00 94.44 84 LYS A CA 1
ATOM 654 C C . LYS A 1 84 ? 0.226 7.150 -8.421 1.00 94.44 84 LYS A C 1
ATOM 656 O O . LYS A 1 84 ? 0.446 6.997 -9.620 1.00 94.44 84 LYS A O 1
ATOM 661 N N . GLU A 1 85 ? 1.107 7.731 -7.610 1.00 95.06 85 GLU A N 1
ATOM 662 C CA . GLU A 1 85 ? 2.400 8.232 -8.079 1.00 95.06 85 GLU A CA 1
ATOM 663 C C . GLU A 1 85 ? 3.367 7.098 -8.452 1.00 95.06 85 GLU A C 1
ATOM 665 O O . GLU A 1 85 ? 4.088 7.214 -9.445 1.00 95.06 85 GLU A O 1
ATOM 670 N N . LEU A 1 86 ? 3.365 5.986 -7.706 1.00 92.56 86 LEU A N 1
ATOM 671 C CA . LEU A 1 86 ? 4.112 4.779 -8.071 1.00 92.56 86 LEU A CA 1
ATOM 672 C C . LEU A 1 86 ? 3.669 4.264 -9.441 1.00 92.56 86 LEU A C 1
ATOM 674 O O . LEU A 1 86 ? 4.512 4.075 -10.314 1.00 92.56 86 LEU A O 1
ATOM 678 N N . GLU A 1 87 ? 2.365 4.080 -9.645 1.00 93.00 87 GLU A N 1
ATOM 679 C CA . GLU A 1 87 ? 1.798 3.609 -10.909 1.00 93.00 87 GLU A CA 1
ATOM 680 C C . GLU A 1 87 ? 2.210 4.521 -12.070 1.00 93.00 87 GLU A C 1
ATOM 682 O O . GLU A 1 87 ? 2.762 4.048 -13.066 1.00 93.00 87 GLU A O 1
ATOM 687 N N . ARG A 1 88 ? 2.036 5.837 -11.902 1.00 92.19 88 ARG A N 1
ATOM 688 C CA . ARG A 1 88 ? 2.439 6.840 -12.892 1.00 92.19 88 ARG A CA 1
ATOM 689 C C . ARG A 1 88 ? 3.922 6.715 -13.256 1.00 92.19 88 ARG A C 1
ATOM 691 O O . ARG A 1 88 ? 4.259 6.672 -14.433 1.00 92.19 88 ARG A O 1
ATOM 698 N N . ARG A 1 89 ? 4.815 6.615 -12.263 1.00 88.81 89 ARG A N 1
ATOM 699 C CA . ARG A 1 89 ? 6.269 6.488 -12.490 1.00 88.81 89 ARG A CA 1
ATOM 700 C C . ARG A 1 89 ? 6.662 5.174 -13.150 1.00 88.81 89 ARG A C 1
ATOM 702 O O . ARG A 1 89 ? 7.601 5.158 -13.938 1.00 88.81 89 ARG A O 1
ATOM 709 N N . VAL A 1 90 ? 5.979 4.079 -12.825 1.00 87.69 90 VAL A N 1
ATOM 710 C CA . VAL A 1 90 ? 6.226 2.785 -13.468 1.00 87.69 90 VAL A CA 1
ATOM 711 C C . VAL A 1 90 ? 5.892 2.871 -14.951 1.00 87.69 90 VAL A C 1
ATOM 713 O O . VAL A 1 90 ? 6.722 2.489 -15.769 1.00 87.69 90 VAL A O 1
ATOM 716 N N . PHE A 1 91 ? 4.732 3.424 -15.309 1.00 84.69 91 PHE A N 1
ATOM 717 C CA . PHE A 1 91 ? 4.375 3.607 -16.716 1.00 84.69 91 PHE A CA 1
ATOM 718 C C . PHE A 1 91 ? 5.299 4.594 -17.435 1.00 84.69 91 PHE A C 1
ATOM 720 O O . PHE A 1 91 ? 5.699 4.318 -18.560 1.00 84.69 91 PHE A O 1
ATOM 727 N N . ASP A 1 92 ? 5.722 5.673 -16.772 1.00 84.00 92 ASP A N 1
ATOM 728 C CA . ASP A 1 92 ? 6.709 6.609 -17.325 1.00 84.00 92 ASP A CA 1
ATOM 729 C C . ASP A 1 92 ? 8.049 5.933 -17.669 1.00 84.00 92 ASP A C 1
ATOM 731 O O . ASP A 1 92 ? 8.689 6.317 -18.641 1.00 84.00 92 ASP A O 1
ATOM 735 N N . LEU A 1 93 ? 8.495 4.957 -16.870 1.00 77.62 93 LEU A N 1
ATOM 736 C CA . LEU A 1 93 ? 9.738 4.209 -17.115 1.00 77.62 93 LEU A CA 1
ATOM 737 C C . LEU A 1 93 ? 9.596 3.151 -18.211 1.00 77.62 93 LEU A C 1
ATOM 739 O O . LEU A 1 93 ? 10.594 2.740 -18.802 1.00 77.62 93 LEU A O 1
ATOM 743 N N . LEU A 1 94 ? 8.374 2.672 -18.437 1.00 76.12 94 LEU A N 1
ATOM 744 C CA . LEU A 1 94 ? 8.062 1.717 -19.495 1.00 76.12 94 LEU A CA 1
ATOM 745 C C . LEU A 1 94 ? 7.809 2.406 -20.841 1.00 76.12 94 LEU A C 1
ATOM 747 O O . LEU A 1 94 ? 7.774 1.713 -21.854 1.00 76.12 94 LEU A O 1
ATOM 751 N N . ASP A 1 95 ? 7.651 3.732 -20.860 1.00 75.44 95 ASP A N 1
ATOM 752 C CA . ASP A 1 95 ? 7.538 4.530 -22.079 1.00 75.44 95 ASP A CA 1
ATOM 753 C C . ASP A 1 95 ? 8.919 4.680 -22.753 1.00 75.44 95 ASP A C 1
ATOM 755 O O . ASP A 1 95 ? 9.770 5.432 -22.267 1.00 75.44 95 ASP A O 1
ATOM 759 N N . PRO A 1 96 ? 9.169 4.001 -23.892 1.00 64.06 96 PRO A N 1
ATOM 760 C CA . PRO A 1 96 ? 10.462 4.041 -24.569 1.00 64.06 96 PRO A CA 1
ATO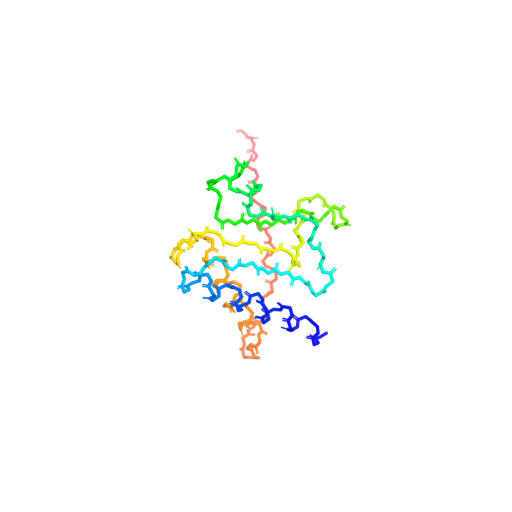M 761 C C . PRO A 1 96 ? 10.760 5.404 -25.213 1.00 64.06 96 PRO A C 1
ATOM 763 O O . PRO A 1 96 ? 11.886 5.636 -25.654 1.00 64.06 96 PRO A O 1
ATOM 766 N N . HIS A 1 97 ? 9.773 6.301 -25.293 1.00 67.75 97 HIS A N 1
ATOM 767 C CA . HIS A 1 97 ? 9.918 7.623 -25.898 1.00 67.75 97 HIS A CA 1
ATOM 768 C C . HIS A 1 97 ? 10.275 8.713 -24.884 1.00 67.75 97 HIS A C 1
ATOM 770 O O . HIS A 1 97 ? 10.566 9.847 -25.277 1.00 67.75 97 HIS A O 1
ATOM 776 N N . ARG A 1 98 ? 10.286 8.392 -23.585 1.00 61.03 98 ARG A N 1
ATOM 777 C CA . ARG A 1 98 ? 10.553 9.363 -22.527 1.00 61.03 98 ARG A CA 1
ATOM 778 C C . ARG A 1 98 ? 12.015 9.294 -22.071 1.00 61.03 98 ARG A C 1
ATOM 780 O O . ARG A 1 98 ? 12.535 8.203 -21.844 1.00 61.03 98 ARG A O 1
ATOM 787 N N . PRO A 1 99 ? 12.715 10.436 -21.915 1.00 61.66 99 PRO A N 1
ATOM 788 C CA . PRO A 1 99 ? 14.084 10.422 -21.412 1.00 61.66 99 PRO A CA 1
ATOM 789 C C . PRO A 1 99 ? 14.128 9.822 -20.001 1.00 61.66 99 PRO A C 1
ATOM 791 O O . PRO A 1 99 ? 13.354 10.217 -19.125 1.00 61.66 99 PRO A O 1
ATOM 794 N N . PHE A 1 100 ? 15.042 8.867 -19.789 1.00 51.69 100 PHE A N 1
ATOM 795 C CA . PHE A 1 100 ? 15.218 8.191 -18.503 1.00 51.69 100 PHE A CA 1
ATOM 796 C C . PHE A 1 100 ? 15.481 9.232 -17.402 1.00 51.69 100 PHE A C 1
ATOM 798 O O . PHE A 1 100 ? 16.299 10.131 -17.627 1.00 51.69 100 PHE A O 1
ATOM 805 N N . PRO A 1 101 ? 14.849 9.142 -16.215 1.00 57.19 101 PRO A N 1
ATOM 806 C CA . PRO A 1 101 ? 15.085 10.103 -15.147 1.00 57.19 101 PRO A CA 1
ATOM 807 C C . PRO A 1 101 ? 16.557 10.073 -14.719 1.00 57.19 101 PRO A C 1
ATOM 809 O O . PRO A 1 101 ? 17.000 9.186 -13.987 1.00 57.19 101 PRO A O 1
ATOM 812 N N . THR A 1 102 ? 17.345 11.046 -15.169 1.00 51.34 102 THR A N 1
ATOM 813 C CA . THR A 1 102 ? 18.697 11.261 -14.657 1.00 51.34 102 THR A CA 1
ATOM 814 C C . THR A 1 102 ? 18.571 11.776 -13.235 1.00 51.34 102 THR A C 1
ATOM 816 O O . THR A 1 102 ? 17.877 12.769 -13.011 1.00 51.34 102 THR A O 1
ATOM 819 N N . LYS A 1 103 ? 19.222 11.104 -12.272 1.00 50.47 103 LYS A N 1
ATOM 820 C CA . LYS A 1 103 ? 19.304 11.554 -10.875 1.00 50.47 103 LYS A CA 1
ATOM 821 C C . LYS A 1 103 ? 19.579 13.058 -10.854 1.00 50.47 103 LYS A C 1
ATOM 823 O O . LYS A 1 103 ? 20.685 13.484 -11.175 1.00 50.47 103 LYS A O 1
ATOM 828 N N . THR A 1 104 ? 18.601 13.861 -10.448 1.00 50.31 104 THR A N 1
ATOM 829 C CA . THR A 1 104 ? 18.873 15.230 -10.023 1.00 50.31 104 THR A CA 1
ATOM 830 C C . THR A 1 104 ? 19.778 15.107 -8.811 1.00 50.31 104 THR A C 1
ATOM 832 O O . THR A 1 104 ? 19.328 14.663 -7.753 1.00 50.31 104 THR A O 1
ATOM 835 N N . SER A 1 105 ? 21.063 15.424 -8.976 1.00 47.91 105 SER A N 1
ATOM 836 C CA . SER A 1 105 ? 21.977 15.613 -7.855 1.00 47.91 105 SER A CA 1
ATOM 837 C C . SER A 1 105 ? 21.268 16.521 -6.860 1.00 47.91 105 SER A C 1
ATOM 839 O O . SER A 1 105 ? 20.920 17.654 -7.205 1.00 47.91 105 SER A O 1
ATOM 841 N N . GLY A 1 106 ? 20.971 15.994 -5.670 1.00 43.91 106 GLY A N 1
ATOM 842 C CA . GLY A 1 106 ? 20.342 16.761 -4.610 1.00 43.91 106 GLY A CA 1
ATOM 843 C C . GLY A 1 106 ? 21.140 18.041 -4.430 1.00 43.91 106 GLY A C 1
ATOM 844 O O . GLY A 1 106 ? 22.325 17.996 -4.115 1.00 43.91 106 GLY A O 1
ATOM 845 N N . ARG A 1 107 ? 20.510 19.181 -4.711 1.00 43.19 107 ARG A N 1
ATOM 846 C CA . ARG A 1 107 ? 21.095 20.492 -4.470 1.00 43.19 107 ARG A CA 1
ATOM 847 C C . ARG A 1 107 ? 21.210 20.614 -2.954 1.00 43.19 107 ARG A C 1
ATOM 849 O O . ARG A 1 107 ? 20.240 20.966 -2.287 1.00 43.19 107 ARG A O 1
ATOM 856 N N . THR A 1 108 ? 22.361 20.244 -2.401 1.00 45.09 108 THR A N 1
ATOM 857 C CA . THR A 1 108 ? 22.736 20.556 -1.025 1.00 45.09 108 THR A CA 1
ATOM 858 C C . THR A 1 108 ? 22.581 22.064 -0.886 1.00 45.09 108 THR A C 1
ATOM 860 O O . THR A 1 108 ? 23.319 22.834 -1.500 1.00 45.09 108 THR A O 1
ATOM 863 N N . ARG A 1 109 ? 21.551 22.508 -0.154 1.00 44.97 109 ARG A N 1
ATOM 864 C CA . ARG A 1 109 ? 21.426 23.911 0.245 1.00 44.97 109 ARG A CA 1
ATOM 865 C C . ARG A 1 109 ? 22.679 24.236 1.052 1.00 44.97 109 ARG A C 1
ATOM 867 O O . ARG A 1 109 ? 22.822 23.767 2.178 1.00 44.97 109 ARG A O 1
ATOM 874 N N . GLY A 1 110 ? 23.598 24.983 0.447 1.00 41.31 110 GLY A N 1
ATOM 875 C CA . GLY A 1 110 ? 24.735 25.551 1.151 1.00 41.31 110 GLY A CA 1
ATOM 876 C C . GLY A 1 110 ? 24.223 26.373 2.330 1.00 41.31 110 GLY A C 1
ATOM 877 O O . GLY A 1 110 ? 23.353 27.228 2.162 1.00 41.31 110 GLY A O 1
ATOM 878 N N . ARG A 1 111 ? 24.731 26.076 3.529 1.00 44.34 111 ARG A N 1
ATOM 879 C CA . ARG A 1 111 ? 24.643 26.978 4.685 1.00 44.34 111 ARG A CA 1
ATOM 880 C C . ARG A 1 111 ? 25.201 28.345 4.266 1.00 44.34 111 ARG A C 1
ATOM 882 O O . ARG A 1 111 ? 26.256 28.360 3.630 1.00 44.34 111 ARG A O 1
ATOM 889 N N . PRO A 1 112 ? 24.569 29.473 4.629 1.00 43.72 112 PRO A N 1
ATOM 890 C CA . PRO A 1 112 ? 25.234 30.761 4.519 1.00 43.72 112 PRO A CA 1
ATOM 891 C C . PRO A 1 112 ? 26.445 30.752 5.456 1.00 43.72 112 PRO A C 1
ATOM 893 O O . PRO A 1 112 ? 26.323 30.375 6.625 1.00 43.72 112 PRO A O 1
ATOM 896 N N . ALA A 1 113 ? 27.609 31.125 4.929 1.00 46.12 113 ALA A N 1
ATOM 897 C CA . ALA A 1 113 ? 28.756 31.462 5.752 1.00 46.12 113 ALA A CA 1
ATOM 898 C C . ALA A 1 113 ? 28.383 32.680 6.604 1.00 46.12 113 ALA A C 1
ATOM 900 O O . ALA A 1 113 ? 27.877 33.674 6.087 1.00 46.12 113 ALA A O 1
ATOM 901 N N . VAL A 1 114 ? 28.586 32.553 7.912 1.00 45.19 114 VAL A N 1
ATOM 902 C CA . VAL A 1 114 ? 28.490 33.656 8.865 1.00 45.19 114 VAL A CA 1
ATOM 903 C C . VAL A 1 114 ? 29.642 34.611 8.560 1.00 45.19 114 VAL A C 1
ATOM 905 O O . VAL A 1 114 ? 30.794 34.175 8.520 1.00 45.19 114 VAL A O 1
ATOM 908 N N . GLY A 1 115 ? 29.313 35.875 8.315 1.00 43.06 115 GLY A N 1
ATOM 909 C CA . GLY A 1 115 ? 30.228 37.008 8.230 1.00 43.06 115 GLY A CA 1
ATOM 910 C C . GLY A 1 115 ? 29.635 38.163 9.012 1.00 43.06 115 GLY A C 1
ATOM 911 O O . GLY A 1 115 ? 28.391 38.304 8.951 1.00 43.06 115 GLY A O 1
#

Radius of gyration: 18.09 Å; chains: 1; bounding box: 43×55×45 Å

pLDDT: mean 83.02, std 16.71, range [41.31, 97.75]